Protein 8K6P (pdb70)

InterPro domains:
  IPR001876 Zinc finger, RanBP2-type [PS01358] (352-371)
  IPR001876 Zinc finger, RanBP2-type [PS50199] (348-377)
  IPR001876 Zinc finger, RanBP2-type [SM00547] (350-374)
  IPR011993 PH-like domain superfamily [G3DSA:2.30.29.30] (1-127)
  IPR029071 Ubiquitin-like domain superfamily [SSF54236] (239-313)
  IPR031912 Sharpin, PH domain [PF16764] (16-127)
  IPR036443 Zinc finger, RanBP2-type superfamily [SSF90209] (349-375)
  IPR051628 Linear Ubiquitination-Associated E3 Ligases [PTHR22770] (10-386)
  IPR057468 HOIL-1/Sharpin, LUBAC thetering domain [PF25393] (174-215)

Solvent-accessible surface area: 7867 Å² total; per-residue (Å²): 201,48,56,30,114,64,10,2,3,13,0,0,5,74,0,0,25,41,26,24,71,145,0,0,22,38,1,0,9,1,0,1,44,78,148,9,49,9,34,11,108,62,150,221,150,52,98,75,108,67,75,113,96,63,83,33,4,20,44,0,21,163,13,0,49,45,27,69,62,173,21,0,20,127,22,0,22,51,0,0,106,96,153,2,47,2,28,17,109,62,152,110,81,148,53,74,25,112,92,3,0,32,11,0,24,63,79,1,110,93,66,53,26,147,141,0,14,64,46,1,40,41,0,6,70,82,55,215,27,103,83,107,133,154,170,228

Structure (mmCIF, N/CA/C/O backbone):
data_8K6P
#
_entry.id   8K6P
#
_cell.length_a   99.380
_cell.length_b   39.240
_cell.length_c   31.350
_cell.angle_alpha   90.000
_cell.angle_beta   97.041
_cell.angle_gamma   90.000
#
_symmetry.space_group_name_H-M   'C 1 2 1'
#
loop_
_entity.id
_entity.type
_entity.pdbx_description
1 polymer Sharpin
2 water water
#
loop_
_atom_site.group_PDB
_atom_site.id
_atom_site.type_symbol
_atom_site.label_atom_id
_atom_site.label_alt_id
_atom_site.label_comp_id
_atom_site.label_asym_id
_atom_site.label_entity_id
_atom_site.label_seq_id
_atom_site.pdbx_PDB_ins_code
_atom_site.Cartn_x
_atom_site.Cartn_y
_atom_site.Cartn_z
_atom_site.occupancy
_atom_site.B_iso_or_equiv
_atom_site.auth_seq_id
_atom_site.auth_comp_id
_atom_site.auth_asym_id
_atom_site.auth_atom_id
_atom_site.pdbx_PDB_model_num
ATOM 1 N N . ASN A 1 6 ? 14.77300 2.98400 -4.20800 1.000 99.63563 168 ASN A N 1
ATOM 2 C CA . ASN A 1 6 ? 15.09800 1.99200 -5.22400 1.000 97.90911 168 ASN A CA 1
ATOM 3 C C . ASN A 1 6 ? 15.83400 0.79200 -4.61100 1.000 93.73229 168 ASN A C 1
ATOM 4 O O . ASN A 1 6 ? 17.01600 0.56900 -4.88400 1.000 99.02503 168 ASN A O 1
ATOM 9 N N . LEU A 1 7 ? 15.11900 0.03300 -3.77900 1.000 83.80215 169 LEU A N 1
ATOM 10 C CA . LEU A 1 7 ? 15.62400 -1.19100 -3.16900 1.000 73.85622 169 LEU A CA 1
ATOM 11 C C . LEU A 1 7 ? 15.01700 -2.40700 -3.85700 1.000 67.02909 169 LEU A C 1
ATOM 12 O O . LEU A 1 7 ? 13.81600 -2.43800 -4.13300 1.000 69.73468 169 LEU A O 1
ATOM 17 N N . THR A 1 8 ? 15.84600 -3.41600 -4.10400 1.000 57.38056 170 THR A N 1
ATOM 18 C CA . THR A 1 8 ? 15.39000 -4.62300 -4.77900 1.000 58.34384 170 THR A CA 1
ATOM 19 C C . THR A 1 8 ? 14.49500 -5.44800 -3.86400 1.000 60.32565 170 THR A C 1
ATOM 20 O O . THR A 1 8 ? 14.46100 -5.25500 -2.64700 1.000 62.90491 170 THR A O 1
ATOM 24 N N . GLU A 1 9 ? 13.76100 -6.39100 -4.46700 1.000 65.20255 171 GLU A N 1
ATOM 25 C CA . GLU A 1 9 ? 12.97400 -7.31900 -3.65700 1.000 59.82296 171 GLU A CA 1
ATOM 26 C C . GLU A 1 9 ? 13.87600 -8.19100 -2.79700 1.000 52.64579 171 GLU A C 1
ATOM 27 O O . GLU A 1 9 ? 13.59200 -8.42400 -1.61300 1.000 43.07622 171 GLU A O 1
ATOM 33 N N . ARG A 1 10 ? 14.96500 -8.69700 -3.37900 1.000 46.47399 172 ARG A N 1
ATOM 34 C CA . ARG A 1 10 ? 15.91300 -9.49300 -2.60000 1.000 52.37470 172 ARG A CA 1
ATOM 35 C C . ARG A 1 10 ? 16.41600 -8.72600 -1.38500 1.000 52.25363 172 ARG A C 1
ATOM 36 O O . ARG A 1 10 ? 16.45900 -9.26600 -0.27000 1.000 51.72462 172 ARG A O 1
ATOM 44 N N . GLU A 1 11 ? 16.80300 -7.46100 -1.58200 1.000 51.89570 173 GLU A N 1
ATOM 45 C CA . GLU A 1 11 ? 17.31500 -6.65300 -0.47100 1.000 44.04475 173 GLU A CA 1
ATOM 46 C C . GLU A 1 11 ? 16.29600 -6.56700 0.65700 1.000 42.91304 173 GLU A C 1
ATOM 47 O O . GLU A 1 11 ? 16.63200 -6.75000 1.83600 1.000 42.12610 173 GLU A O 1
ATOM 53 N N . GLU A 1 12 ? 15.03800 -6.27500 0.31300 1.000 36.80441 174 GLU A N 1
ATOM 54 C CA . GLU A 1 12 ? 13.99600 -6.13000 1.32900 1.000 34.62257 174 GLU A CA 1
ATOM 55 C C . GLU A 1 12 ? 13.69200 -7.45200 2.02000 1.000 38.98362 174 GLU A C 1
ATOM 56 O O . GLU A 1 12 ? 13.37100 -7.47200 3.21600 1.000 37.73874 174 GLU A O 1
ATOM 62 N N . LEU A 1 13 ? 13.75300 -8.56300 1.28100 1.000 36.30962 175 LEU A N 1
ATOM 63 C CA . LEU A 1 13 ? 13.54300 -9.87500 1.88900 1.000 39.46526 175 LEU A CA 1
ATOM 64 C C . LEU A 1 13 ? 14.65200 -10.19800 2.88100 1.000 41.75501 175 LEU A C 1
ATOM 65 O O . LEU A 1 13 ? 14.38700 -10.64800 4.00300 1.000 34.34886 175 LEU A O 1
ATOM 70 N N . ALA A 1 14 ? 15.90200 -9.97200 2.47700 1.000 40.17061 176 ALA A N 1
ATOM 71 C CA . ALA A 1 14 ? 17.04100 -10.21300 3.36000 1.000 43.42100 176 ALA A CA 1
ATOM 72 C C . ALA A 1 14 ? 16.95900 -9.35600 4.61200 1.000 41.69184 176 ALA A C 1
ATOM 73 O O . ALA A 1 14 ? 17.23300 -9.83100 5.72000 1.000 43.03411 176 ALA A O 1
ATOM 75 N N . GLY A 1 15 ? 16.60900 -8.08100 4.45500 1.000 41.71290 177 GLY A N 1
ATOM 76 C CA . GLY A 1 15 ? 16.42900 -7.23000 5.61700 1.000 41.25758 177 GLY A CA 1
ATOM 77 C C . GLY A 1 15 ? 15.27300 -7.67200 6.49700 1.000 42.01293 177 GLY A C 1
ATOM 78 O O . GLY A 1 15 ? 15.34700 -7.57500 7.72100 1.000 43.41573 177 GLY A O 1
ATOM 79 N N . SER A 1 16 ? 14.18400 -8.15300 5.88500 1.000 44.10529 178 SER A N 1
ATOM 80 C CA . SER A 1 16 ? 13.08900 -8.71800 6.67000 1.000 40.69172 178 SER A CA 1
ATOM 81 C C . SER A 1 16 ? 13.56100 -9.90300 7.49400 1.000 36.73335 178 SER A C 1
ATOM 82 O O . SER A 1 16 ? 13.17200 -10.05500 8.66100 1.000 35.53584 178 SER A O 1
ATOM 85 N N . LEU A 1 17 ? 14.40700 -10.75100 6.90300 1.000 32.94079 179 LEU A N 1
ATOM 86 C CA . LEU A 1 17 ? 14.88500 -11.94000 7.59800 1.000 35.70691 179 LEU A CA 1
ATOM 87 C C . LEU A 1 17 ? 15.79100 -11.56700 8.76900 1.000 35.57795 179 LEU A C 1
ATOM 88 O O . LEU A 1 17 ? 15.64100 -12.09300 9.88100 1.000 34.63573 179 LEU A O 1
ATOM 93 N N . ALA A 1 18 ? 16.71900 -10.63700 8.54500 1.000 33.51191 180 ALA A N 1
ATOM 94 C CA . ALA A 1 18 ? 17.54400 -10.14700 9.64600 1.000 37.20972 180 ALA A CA 1
ATOM 95 C C . ALA A 1 18 ? 16.69000 -9.54800 10.75800 1.000 31.78539 180 ALA A C 1
ATOM 96 O O . ALA A 1 18 ? 16.94300 -9.80000 11.94700 1.000 36.94127 180 ALA A O 1
ATOM 98 N N . ARG A 1 19 ? 15.69000 -8.73500 10.40200 1.000 34.83312 181 ARG A N 1
ATOM 99 C CA . ARG A 1 19 ? 14.86600 -8.10600 11.43500 1.000 38.48883 181 ARG A CA 1
ATOM 100 C C . ARG A 1 19 ? 13.99400 -9.13300 12.14600 1.000 40.13639 181 ARG A C 1
ATOM 101 O O . ARG A 1 19 ? 13.82400 -9.07200 13.37400 1.000 41.28127 181 ARG A O 1
ATOM 109 N N . ALA A 1 20 ? 13.44200 -10.08900 11.39400 1.000 39.11785 182 ALA A N 1
ATOM 110 C CA . ALA A 1 20 ? 12.64600 -11.14800 12.00600 1.000 40.82068 182 ALA A CA 1
ATOM 111 C C . ALA A 1 20 ? 13.45600 -11.92100 13.04200 1.000 42.99200 182 ALA A C 1
ATOM 112 O O . ALA A 1 20 ? 12.98000 -12.16700 14.16100 1.000 39.84688 182 ALA A O 1
ATOM 114 N N . ILE A 1 21 ? 14.68900 -12.29700 12.69000 1.000 36.23592 183 ILE A N 1
ATOM 115 C CA . ILE A 1 21 ? 15.53400 -13.07100 13.59000 1.000 36.40436 183 ILE A CA 1
ATOM 116 C C . ILE A 1 21 ? 15.84900 -12.26700 14.84100 1.000 37.85980 183 ILE A C 1
ATOM 117 O O . ILE A 1 21 ? 15.72400 -12.76800 15.96400 1.000 43.21308 183 ILE A O 1
ATOM 122 N N . ALA A 1 22 ? 16.22700 -10.99400 14.66700 1.000 35.78850 184 ALA A N 1
ATOM 123 C CA . ALA A 1 22 ? 16.55700 -10.15200 15.81100 1.000 38.95467 184 ALA A CA 1
ATOM 124 C C . ALA A 1 22 ? 15.34500 -9.89600 16.70200 1.000 47.19513 184 ALA A C 1
ATOM 125 O O . ALA A 1 22 ? 15.49100 -9.76500 17.92200 1.000 45.30280 184 ALA A O 1
ATOM 127 N N . GLY A 1 23 ? 14.14700 -9.81600 16.12300 1.000 40.85753 185 GLY A N 1
ATOM 128 C CA . GLY A 1 23 ? 12.95100 -9.58100 16.91000 1.000 43.81052 185 GLY A CA 1
ATOM 129 C C . GLY A 1 23 ? 12.28300 -10.81000 17.48000 1.000 41.36285 185 GLY A C 1
ATOM 130 O O . GLY A 1 23 ? 11.24800 -10.68500 18.14000 1.000 44.84485 185 GLY A O 1
ATOM 131 N N . GLY A 1 24 ? 12.84400 -12.00000 17.26500 1.000 35.75165 186 GLY A N 1
ATOM 132 C CA . GLY A 1 24 ? 12.25000 -13.20400 17.81600 1.000 38.71780 186 GLY A CA 1
ATOM 133 C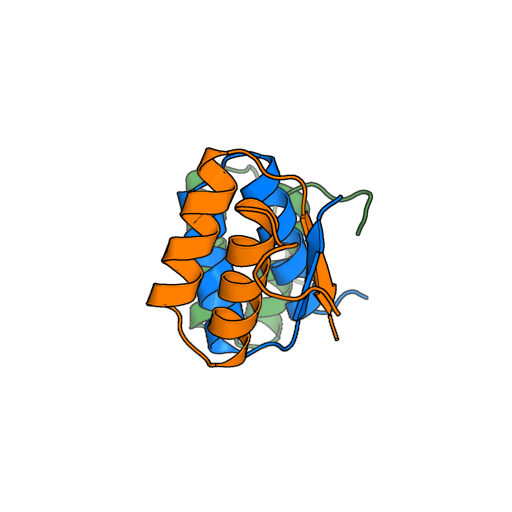 C . GLY A 1 24 ? 11.02800 -13.70700 17.08100 1.000 41.92608 186 GLY A C 1
ATOM 134 O O . GLY A 1 24 ? 10.23100 -14.44700 17.66200 1.000 42.63406 186 GLY A O 1
ATOM 135 N N . ASP A 1 25 ? 10.86600 -13.34600 15.80600 1.000 33.08555 187 ASP A N 1
ATOM 136 C CA . ASP A 1 25 ? 9.69000 -13.72500 15.02200 1.000 39.64686 187 ASP A CA 1
ATOM 137 C C . ASP A 1 25 ? 10.00600 -15.03100 14.30200 1.000 38.26511 187 ASP A C 1
ATOM 138 O O . ASP A 1 25 ? 10.43600 -15.05400 13.15100 1.000 33.74352 187 ASP A O 1
ATOM 143 N N . GLU A 1 26 ? 9.79300 -16.14400 15.00500 1.000 41.95766 188 GLU A N 1
ATOM 144 C CA . GLU A 1 26 ? 10.17400 -17.43900 14.44800 1.000 46.98721 188 GLU A CA 1
ATOM 145 C C . GLU A 1 26 ? 9.40000 -17.73800 13.16700 1.000 51.51144 188 GLU A C 1
ATOM 146 O O . GLU A 1 26 ? 9.99000 -18.12900 12.15200 1.000 52.09309 188 GLU A O 1
ATOM 152 N N . LYS A 1 27 ? 8.07700 -17.55200 13.19300 1.000 50.56922 189 LYS A N 1
ATOM 153 C CA . LYS A 1 27 ? 7.26100 -17.85600 12.01700 1.000 46.07131 189 LYS A CA 1
ATOM 154 C C . LYS A 1 27 ? 7.70000 -17.02500 10.82300 1.000 37.04392 189 LYS A C 1
ATOM 155 O O . LYS A 1 27 ? 8.00700 -17.56600 9.75700 1.000 43.11306 189 LYS A O 1
ATOM 161 N N . GLY A 1 28 ? 7.76500 -15.70300 10.99400 1.000 40.61013 190 GLY A N 1
ATOM 162 C CA . GLY A 1 28 ? 8.16200 -14.83800 9.89500 1.000 39.01784 190 GLY A CA 1
ATOM 163 C C . GLY A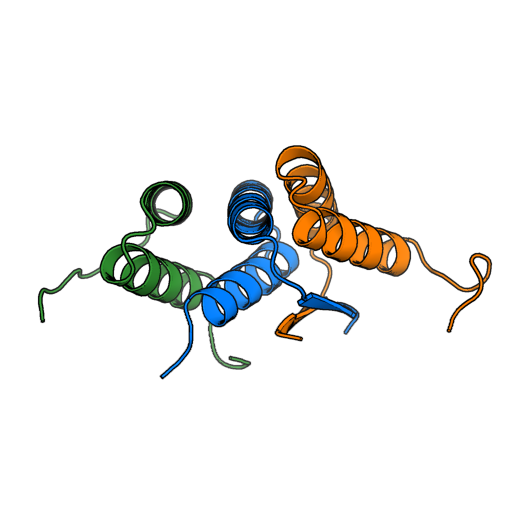 1 28 ? 9.58400 -15.09000 9.42100 1.000 42.61037 190 GLY A C 1
ATOM 164 O O . GLY A 1 28 ? 9.85400 -15.11300 8.21800 1.000 40.52065 190 GLY A O 1
ATOM 165 N N . ALA A 1 29 ? 10.51500 -15.26700 10.35900 1.000 32.62496 191 ALA A N 1
ATOM 166 C CA . ALA A 1 29 ? 11.87600 -15.60100 9.96300 1.000 30.54577 191 ALA A CA 1
ATOM 167 C C . ALA A 1 29 ? 11.90000 -16.87500 9.14100 1.000 40.94965 191 ALA A C 1
ATOM 168 O O . ALA A 1 29 ? 12.63700 -16.97500 8.15000 1.000 43.39204 191 ALA A O 1
ATOM 170 N N . ALA A 1 30 ? 11.08900 -17.86000 9.52800 1.000 36.96233 192 ALA A N 1
ATOM 171 C CA . ALA A 1 30 ? 11.10000 -19.12100 8.80000 1.000 39.63107 192 ALA A CA 1
ATOM 172 C C . ALA A 1 30 ? 10.51800 -18.94600 7.40700 1.000 45.98183 192 ALA A C 1
ATOM 173 O O . ALA A 1 30 ? 11.06000 -19.46800 6.42600 1.000 48.40580 192 ALA A O 1
ATOM 175 N N . GLN A 1 31 ? 9.43100 -18.18600 7.29700 1.000 48.77953 193 GLN A N 1
ATOM 176 C CA . GLN A 1 31 ? 8.79900 -18.01500 6.00000 1.000 46.92668 193 GLN A CA 1
ATOM 177 C C . GLN A 1 31 ? 9.62400 -17.11300 5.09400 1.000 44.42112 193 GLN A C 1
ATOM 178 O O . GLN A 1 31 ? 9.71700 -17.36600 3.88700 1.000 43.11570 193 GLN A O 1
ATOM 184 N N . VAL A 1 32 ? 10.24300 -16.06100 5.64700 1.000 35.17790 194 VAL A N 1
ATOM 185 C CA . VAL A 1 32 ? 11.06200 -15.20900 4.79100 1.000 39.11258 194 VAL A CA 1
ATOM 186 C C . VAL A 1 32 ? 12.29500 -15.96700 4.31300 1.000 40.61803 194 VAL A C 1
ATOM 187 O O . VAL A 1 32 ? 12.68900 -15.86300 3.14300 1.000 36.66755 194 VAL A O 1
ATOM 191 N N . ALA A 1 33 ? 12.89600 -16.77800 5.18600 1.000 37.84401 195 ALA A N 1
ATOM 192 C CA . ALA A 1 33 ? 14.03700 -17.57500 4.75000 1.000 39.85741 195 ALA A CA 1
ATOM 193 C C . ALA A 1 33 ? 13.65200 -18.48800 3.59200 1.000 42.82882 195 ALA A C 1
ATOM 194 O O . ALA A 1 33 ? 14.41300 -18.63100 2.62300 1.000 35.31213 195 ALA A O 1
ATOM 196 N N . ALA A 1 34 ? 12.46500 -19.09300 3.66000 1.000 46.66612 196 ALA A N 1
ATOM 197 C CA . ALA A 1 34 ? 12.02300 -19.96700 2.57800 1.000 47.78994 196 ALA A CA 1
ATOM 198 C C . ALA A 1 34 ? 11.93500 -19.21400 1.25700 1.000 43.60523 196 ALA A C 1
ATOM 199 O O . ALA A 1 34 ? 12.32300 -19.74100 0.20800 1.000 51.29036 196 ALA A O 1
ATOM 201 N N . VAL A 1 35 ? 11.43600 -17.97500 1.28800 1.000 45.01856 197 VAL A N 1
ATOM 202 C CA . VAL A 1 35 ? 11.27500 -17.21000 0.05100 1.000 48.55319 197 VAL A CA 1
ATOM 203 C C . VAL A 1 35 ? 12.63300 -16.87000 -0.54800 1.000 48.85059 197 VAL A C 1
ATOM 204 O O . VAL A 1 35 ? 12.82500 -16.92500 -1.76800 1.000 52.42471 197 VAL A O 1
ATOM 208 N N . LEU A 1 36 ? 13.59400 -16.50500 0.29600 1.000 42.21822 198 LEU A N 1
ATOM 209 C CA . LEU A 1 36 ? 14.94800 -16.28600 -0.19500 1.000 41.72869 198 LEU A CA 1
ATOM 210 C C . LEU A 1 36 ? 15.51900 -17.56100 -0.78500 1.000 42.75249 198 LEU A C 1
ATOM 211 O O . LEU A 1 36 ? 16.18800 -17.52900 -1.82700 1.000 45.76075 198 LEU A O 1
ATOM 216 N N . ALA A 1 37 ? 15.26100 -18.70000 -0.13700 1.000 39.05995 199 ALA A N 1
ATOM 217 C CA . ALA A 1 37 ? 15.74400 -19.96500 -0.67300 1.000 40.38905 199 ALA A CA 1
ATOM 218 C C . ALA A 1 37 ? 15.10400 -20.27100 -2.01900 1.000 42.86567 199 ALA A C 1
ATOM 219 O O . ALA A 1 37 ? 15.72400 -20.92200 -2.86700 1.000 48.19525 199 ALA A O 1
ATOM 221 N N . GLN A 1 38 ? 13.87300 -19.80400 -2.23700 1.000 42.30507 200 GLN A N 1
ATOM 222 C CA . GLN A 1 38 ? 13.23000 -20.03400 -3.52700 1.000 42.47088 200 GLN A CA 1
ATOM 223 C C . GLN A 1 38 ? 14.03100 -19.39200 -4.64700 1.000 42.93936 200 GLN A C 1
ATOM 224 O O . GLN A 1 38 ? 14.29300 -20.01700 -5.68200 1.000 49.11378 200 GLN A O 1
ATOM 230 N N . HIS A 1 39 ? 14.42300 -18.13600 -4.45500 1.000 54.08806 201 HIS A N 1
ATOM 231 C CA . HIS A 1 39 ? 15.24100 -17.40800 -5.40900 1.000 58.13855 201 HIS A CA 1
ATOM 232 C C . HIS A 1 39 ? 16.70300 -17.82800 -5.37200 1.000 58.17013 201 HIS A C 1
ATOM 233 O O . HIS A 1 39 ? 17.49100 -17.30200 -6.16700 1.000 61.60739 201 HIS A O 1
ATOM 240 N N . ARG A 1 40 ? 17.06200 -18.76000 -4.49000 1.000 56.27517 202 ARG A N 1
ATOM 241 C CA . ARG A 1 40 ? 18.44200 -19.19900 -4.28400 1.000 56.61995 202 ARG A CA 1
ATOM 242 C C . ARG A 1 40 ? 19.37700 -17.99400 -4.25900 1.000 61.59949 202 ARG A C 1
ATOM 243 O O . ARG A 1 40 ? 20.27900 -17.84900 -5.07900 1.000 61.38894 202 ARG A O 1
ATOM 251 N N . VAL A 1 41 ? 19.12000 -17.10300 -3.31600 1.000 55.03818 203 VAL A N 1
ATOM 252 C CA . VAL A 1 41 ? 19.88100 -15.86100 -3.22400 1.000 66.50534 203 VAL A CA 1
ATOM 253 C C . VAL A 1 41 ? 21.22700 -16.12700 -2.56000 1.000 64.09190 203 VAL A C 1
ATOM 254 O O . VAL A 1 41 ? 21.30800 -16.82600 -1.54200 1.000 59.41239 203 VAL A O 1
ATOM 258 N N . ALA A 1 42 ? 22.28800 -15.55000 -3.12000 1.000 68.63718 204 ALA A N 1
ATOM 259 C CA . ALA A 1 42 ? 23.60200 -15.58300 -2.48400 1.000 65.92633 204 ALA A CA 1
ATOM 260 C C . ALA A 1 42 ? 23.69900 -14.43300 -1.48800 1.000 61.20734 204 ALA A C 1
ATOM 261 O O . ALA A 1 42 ? 23.69300 -13.25900 -1.87700 1.000 62.02323 204 ALA A O 1
ATOM 263 N N . LEU A 1 43 ? 23.79300 -14.76400 -0.20500 1.000 55.40928 205 LEU A N 1
ATOM 264 C CA . LEU A 1 43 ? 23.75700 -13.76800 0.85200 1.000 54.25914 205 LEU A CA 1
ATOM 265 C C . LEU A 1 43 ? 24.99000 -13.92400 1.72600 1.000 55.24873 205 LEU A C 1
ATOM 266 O O . LEU A 1 43 ? 25.56100 -15.01300 1.84200 1.000 55.82248 205 LEU A O 1
ATOM 271 N N . SER A 1 44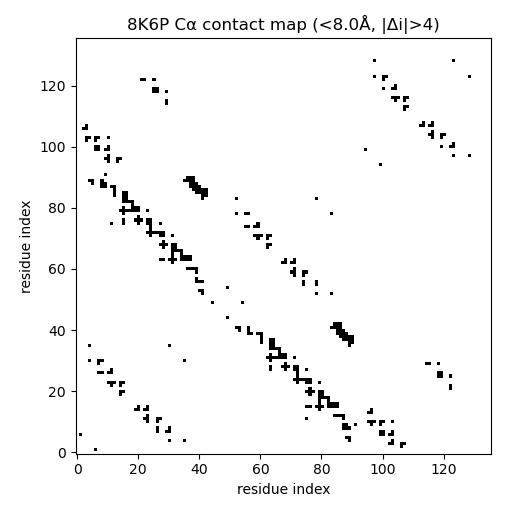 ? 25.41400 -12.81700 2.31700 1.000 55.79353 206 SER A N 1
ATOM 272 C CA . SER A 1 44 ? 26.38000 -12.83000 3.40800 1.000 62.70225 206 SER A CA 1
ATOM 273 C C . SER A 1 44 ? 25.60100 -12.67800 4.71000 1.000 58.63861 206 SER A C 1
ATOM 274 O O . SER A 1 44 ? 24.87100 -11.69500 4.87700 1.000 63.33917 206 SER A O 1
ATOM 277 N N . VAL A 1 45 ? 25.71300 -13.66200 5.60700 1.000 54.46969 207 VAL A N 1
ATOM 278 C CA . VAL A 1 45 ? 25.04900 -13.62600 6.91500 1.000 57.42794 207 VAL A CA 1
ATOM 279 C C . VAL A 1 45 ? 26.14800 -13.57400 7.96900 1.000 55.70931 207 VAL A C 1
ATOM 280 O O . VAL A 1 45 ? 26.79900 -14.58700 8.25600 1.000 60.71781 207 VAL A O 1
ATOM 284 N N . GLN A 1 46 ? 26.35400 -12.39600 8.55000 1.000 47.75046 208 GLN A N 1
ATOM 285 C CA . GLN A 1 46 ? 27.40400 -12.17400 9.53000 1.000 47.75046 208 GLN A CA 1
ATOM 286 C C . GLN A 1 46 ? 26.78200 -11.78300 10.86300 1.000 49.65069 208 GLN A C 1
ATOM 287 O O . GLN A 1 46 ? 25.65400 -11.28300 10.91600 1.000 46.01868 208 GLN A O 1
ATOM 293 N N . LEU A 1 47 ? 27.53400 -12.01600 11.94100 1.000 55.01449 209 LEU A N 1
ATOM 294 C CA . LEU A 1 47 ? 27.10300 -11.65700 13.28100 1.000 57.45163 209 LEU A CA 1
ATOM 295 C C . LEU A 1 47 ? 27.48200 -10.21700 13.58800 1.000 66.63431 209 LEU A C 1
ATOM 296 O O . LEU A 1 47 ? 28.48300 -9.69700 13.08400 1.000 75.03268 209 LEU A O 1
ATOM 301 N N . GLN A 1 48 ? 26.67900 -9.58100 14.43600 1.000 65.81842 210 GLN A N 1
ATOM 302 C CA . GLN A 1 48 ? 26.94400 -8.21000 14.85700 1.000 67.88709 210 GLN A CA 1
ATOM 303 C C . GLN A 1 48 ? 27.32100 -8.13000 16.33100 1.000 73.25352 210 GLN A C 1
ATOM 304 O O . GLN A 1 48 ? 26.76900 -8.84700 17.16400 1.000 76.36705 210 GLN A O 1
ATOM 310 N N . TYR B 1 1 ? 39.27800 -16.81300 7.50600 1.000 76.99081 163 TYR B N 1
ATOM 311 C CA . TYR B 1 1 ? 38.69200 -18.13200 7.71500 1.000 76.55392 163 TYR B CA 1
ATOM 312 C C . TYR B 1 1 ? 38.86200 -18.56700 9.16300 1.000 73.07192 163 TYR B C 1
ATOM 313 O O . TYR B 1 1 ? 39.90900 -18.34500 9.77100 1.000 76.15387 163 TYR B O 1
ATOM 322 N N . ARG B 1 2 ? 37.81900 -19.18200 9.71000 1.000 66.73169 164 ARG B N 1
ATOM 323 C CA . ARG B 1 2 ? 37.86000 -19.78900 11.03100 1.000 68.62139 164 ARG B CA 1
ATOM 324 C C . ARG B 1 2 ? 37.76400 -21.29700 10.86300 1.000 63.04703 164 ARG B C 1
ATOM 325 O O . ARG B 1 2 ? 36.77200 -21.80400 10.33000 1.000 58.07275 164 ARG B O 1
ATOM 333 N N . SER B 1 3 ? 38.79300 -22.00500 11.31000 1.000 53.91699 165 SER B N 1
ATOM 334 C CA . SER B 1 3 ? 38.71100 -23.45000 11.44100 1.000 52.27469 165 SER B CA 1
ATOM 335 C C . SER B 1 3 ? 37.53700 -23.81000 12.35300 1.000 48.24789 165 SER B C 1
ATOM 336 O O . SER B 1 3 ? 37.09100 -22.98900 13.16300 1.000 46.57401 165 SER B O 1
ATOM 339 N N . PRO B 1 4 ? 37.02900 -25.04300 12.24900 1.000 59.03076 166 PRO B N 1
ATOM 340 C CA . PRO B 1 4 ? 35.79500 -25.38400 12.98200 1.000 50.56922 166 PRO B CA 1
ATOM 341 C C . PRO B 1 4 ? 35.92900 -25.27400 14.48100 1.000 53.09321 166 PRO B C 1
ATOM 342 O O . PRO B 1 4 ? 34.91500 -25.07700 15.16600 1.000 45.43439 166 PRO B O 1
ATOM 346 N N . GLY B 1 5 ? 37.14500 -25.39000 15.01900 1.000 50.58764 167 GLY B N 1
ATOM 347 C CA . GLY B 1 5 ? 37.37100 -25.20200 16.43900 1.000 51.09034 167 GLY B CA 1
ATOM 348 C C . GLY B 1 5 ? 37.27600 -23.76800 16.90400 1.000 49.18748 167 GLY B C 1
ATOM 349 O O . GLY B 1 5 ? 37.20900 -23.53500 18.11500 1.000 41.54182 167 GLY B O 1
ATOM 350 N N . ASN B 1 6 ? 37.25800 -22.81000 15.98000 1.000 46.65296 168 ASN B N 1
ATOM 351 C CA . ASN B 1 6 ? 37.19500 -21.39700 16.32600 1.000 42.28665 168 ASN B CA 1
ATOM 352 C C . ASN B 1 6 ? 35.87100 -20.75600 15.91800 1.000 42.31560 168 ASN B C 1
ATOM 353 O O . ASN B 1 6 ? 35.80300 -19.52700 15.77700 1.000 46.82930 168 ASN B O 1
ATOM 358 N N . LEU B 1 7 ? 34.82000 -21.56000 15.74500 1.000 43.48679 169 LEU B N 1
ATOM 359 C CA . LEU B 1 7 ? 33.48900 -21.07600 15.40000 1.000 40.76805 169 LEU B CA 1
ATOM 360 C C . LEU B 1 7 ? 32.55100 -21.25200 16.58700 1.000 40.46011 169 LEU B C 1
ATOM 361 O O . LEU B 1 7 ? 32.61700 -22.26500 17.28600 1.000 44.44217 169 LEU B O 1
ATOM 366 N N . THR B 1 8 ? 31.68100 -20.26600 16.81600 1.000 39.65212 170 THR B N 1
ATOM 367 C CA . THR B 1 8 ? 30.66200 -20.35900 17.85200 1.000 42.78145 170 THR B CA 1
ATOM 368 C C . THR B 1 8 ? 29.40200 -21.02800 17.29900 1.000 43.87895 170 THR B C 1
ATOM 369 O O . THR B 1 8 ? 29.27400 -21.27600 16.10000 1.000 40.32852 170 THR B O 1
ATOM 373 N N . GLU B 1 9 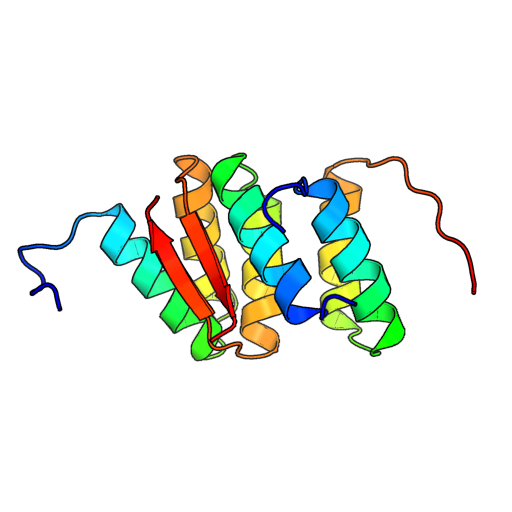? 28.46000 -21.31700 18.19900 1.000 46.45031 171 GLU B N 1
ATOM 374 C CA . GLU B 1 9 ? 27.14100 -21.80600 17.80100 1.000 46.40293 171 GLU B CA 1
ATOM 375 C C . GLU B 1 9 ? 26.47000 -20.88600 16.78200 1.000 45.62389 171 GLU B C 1
ATOM 376 O O . GLU B 1 9 ? 26.07000 -21.32300 15.69500 1.000 48.12682 171 GLU B O 1
ATOM 382 N N . ARG B 1 10 ? 26.30900 -19.60500 17.13400 1.000 42.73670 172 ARG B N 1
ATOM 383 C CA . ARG B 1 10 ? 25.63800 -18.67200 16.23400 1.000 46.48978 172 ARG B CA 1
ATOM 384 C C . ARG B 1 10 ? 26.36100 -18.57500 14.89900 1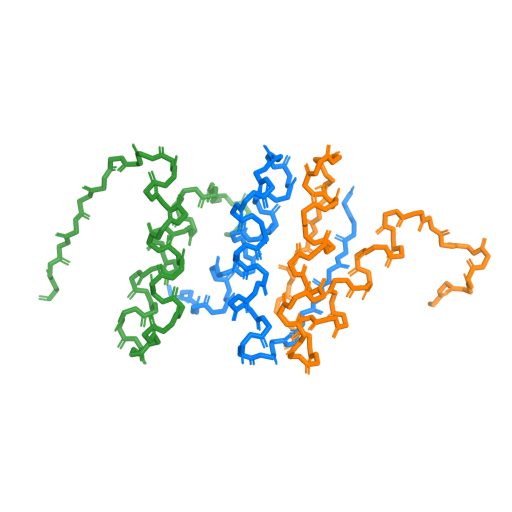.000 45.67916 172 ARG B C 1
ATOM 385 O O . ARG B 1 10 ? 25.72400 -18.51200 13.84100 1.000 43.43152 172 ARG B O 1
ATOM 393 N N . GLU B 1 11 ? 27.69700 -18.57100 14.92500 1.000 40.02585 173 GLU B N 1
ATOM 394 C CA . GLU B 1 11 ? 28.44300 -18.51000 13.67300 1.000 38.24406 173 GLU B CA 1
ATOM 395 C C . GLU B 1 11 ? 28.14600 -19.71400 12.79400 1.000 42.29718 173 GLU B C 1
ATOM 396 O O . GLU B 1 11 ? 27.96000 -19.57400 11.57800 1.000 51.70883 173 GLU B O 1
ATOM 402 N N . GLU B 1 12 ? 28.10400 -20.90700 13.38800 1.000 40.28904 174 GLU B N 1
ATOM 403 C CA . GLU B 1 12 ? 27.79100 -22.09900 12.61100 1.000 42.50510 174 GLU B CA 1
ATOM 404 C C . GLU B 1 12 ? 26.37000 -22.02700 12.05800 1.000 39.31261 174 GLU B C 1
ATOM 405 O O . GLU B 1 12 ? 26.14000 -22.32800 10.87900 1.000 43.75261 174 GLU B O 1
ATOM 411 N N . LEU B 1 13 ? 25.41800 -21.57500 12.88000 1.000 43.58154 175 LEU B N 1
ATOM 412 C CA . LEU B 1 13 ? 24.03100 -21.42800 12.42900 1.000 40.47064 175 LEU B CA 1
ATOM 413 C C . LEU B 1 13 ? 23.89800 -20.39100 11.31200 1.000 46.57137 175 LEU B C 1
ATOM 414 O O . LEU B 1 13 ? 23.14500 -20.59600 10.34900 1.000 42.46562 175 LEU B O 1
ATOM 419 N N . ALA B 1 14 ? 24.60200 -19.26100 11.43300 1.000 51.23509 176 ALA B N 1
ATOM 420 C CA . ALA B 1 14 ? 24.56200 -18.24700 10.38300 1.000 48.73742 176 ALA B CA 1
ATOM 421 C C . ALA B 1 14 ? 25.05400 -18.80800 9.05600 1.000 48.64004 176 ALA B C 1
ATOM 422 O O . ALA B 1 14 ? 24.47000 -18.53400 7.99800 1.000 48.31632 176 ALA B O 1
ATOM 424 N N . GLY B 1 15 ? 26.11600 -19.61200 9.09700 1.000 44.37901 177 GLY B N 1
ATOM 425 C CA . GLY B 1 15 ? 26.61300 -20.23300 7.88100 1.000 49.30591 177 GLY B CA 1
ATOM 426 C C . GLY B 1 15 ? 25.67700 -21.29800 7.34600 1.000 47.20829 177 GLY B C 1
ATOM 427 O O . GLY B 1 15 ? 25.52300 -21.45000 6.13000 1.000 44.57640 177 GLY B O 1
ATOM 428 N N . SER B 1 16 ? 25.05700 -22.07100 8.24000 1.000 47.28725 178 SER B N 1
ATOM 429 C CA . SER B 1 16 ? 24.04900 -23.01800 7.78000 1.000 53.23007 178 SER B CA 1
ATOM 430 C C . SER B 1 16 ? 22.91100 -22.29100 7.08100 1.000 55.33032 178 SER B C 1
ATOM 431 O O . SER B 1 16 ? 22.40800 -22.75700 6.05200 1.000 60.43093 178 SER B O 1
ATOM 434 N N . LEU B 1 17 ? 22.52200 -21.12400 7.60000 1.000 51.29562 179 LEU B N 1
ATOM 435 C CA . LEU B 1 17 ? 21.41900 -20.38200 6.99600 1.000 50.86399 179 LEU B CA 1
ATOM 436 C C . LEU B 1 17 ? 21.78800 -19.87300 5.60400 1.000 50.40604 179 LEU B C 1
ATOM 437 O O . LEU B 1 17 ? 20.99500 -19.99500 4.65800 1.000 43.33677 179 LEU B O 1
ATOM 442 N N . ALA B 1 18 ? 22.99200 -19.30800 5.45700 1.000 47.20040 180 ALA B N 1
ATOM 443 C CA . ALA B 1 18 ? 23.44300 -18.84100 4.14700 1.000 49.82703 180 ALA B CA 1
ATOM 444 C C . ALA B 1 18 ? 23.49500 -19.98500 3.13800 1.000 55.28031 180 ALA B C 1
ATOM 445 O O . ALA B 1 18 ? 23.00100 -19.85800 2.00900 1.000 60.70728 180 ALA B O 1
ATOM 447 N N . ARG B 1 19 ? 24.08900 -21.11700 3.53300 1.000 53.53537 181 ARG B N 1
ATOM 448 C CA . ARG B 1 19 ? 24.19000 -22.25900 2.62900 1.000 56.02514 181 ARG B CA 1
ATOM 449 C C . ARG B 1 19 ? 22.81600 -22.76500 2.21900 1.000 59.72558 181 ARG B C 1
ATOM 450 O O . ARG B 1 19 ? 22.58400 -23.08000 1.04300 1.000 60.35724 181 ARG B O 1
ATOM 458 N N . ALA B 1 20 ? 21.89100 -22.84600 3.17900 1.000 57.52532 182 ALA B N 1
ATOM 459 C CA . ALA B 1 20 ? 20.55300 -23.35500 2.89600 1.000 50.04811 182 ALA B CA 1
ATOM 460 C C . ALA B 1 20 ? 19.81000 -22.44400 1.93300 1.000 53.83540 182 ALA B C 1
ATOM 461 O O . ALA B 1 20 ? 19.10500 -22.92000 1.03500 1.000 60.22827 182 ALA B O 1
ATOM 463 N N . ILE B 1 21 ? 19.94000 -21.13200 2.11700 1.000 44.00528 183 ILE B N 1
ATOM 464 C CA . ILE B 1 21 ? 19.28800 -20.20000 1.20500 1.000 46.47136 183 ILE B CA 1
ATOM 465 C C . ILE B 1 21 ? 19.92500 -20.28000 -0.17600 1.000 51.77200 183 ILE B C 1
ATOM 466 O O . ILE B 1 21 ? 19.22500 -20.28900 -1.20000 1.000 55.04871 183 ILE B O 1
ATOM 471 N N . ALA B 1 22 ? 21.25500 -20.39000 -0.22900 1.000 50.00863 184 ALA B N 1
ATOM 472 C CA . ALA B 1 22 ? 21.96500 -20.37700 -1.50800 1.000 54.66708 184 ALA B CA 1
ATOM 473 C C . ALA B 1 22 ? 21.76400 -21.65900 -2.30500 1.000 57.30950 184 ALA B C 1
ATOM 474 O O . ALA B 1 22 ? 21.88000 -21.64000 -3.53900 1.000 65.19729 184 ALA B O 1
ATOM 476 N N . GLY B 1 23 ? 21.46700 -22.77000 -1.63500 1.000 55.62509 185 GLY B N 1
ATOM 477 C CA . GLY B 1 23 ? 21.23900 -24.02600 -2.31300 1.000 61.53633 185 GLY B CA 1
ATOM 478 C C . GLY B 1 23 ? 19.81400 -24.27400 -2.73900 1.000 68.16344 185 GLY B C 1
ATOM 479 O O . GLY B 1 23 ? 19.56200 -25.20500 -3.50500 1.000 77.32769 185 GLY B O 1
ATOM 480 N N . GLY B 1 24 ? 18.87100 -23.46000 -2.27000 1.000 75.55906 186 GLY B N 1
ATOM 481 C CA . GLY B 1 24 ? 17.46800 -23.70400 -2.53700 1.000 76.41443 186 GLY B CA 1
ATOM 482 C C . GLY B 1 24 ? 16.79200 -24.60900 -1.53500 1.000 78.81471 186 GLY B C 1
ATOM 483 O O . GLY B 1 24 ? 15.80400 -25.27100 -1.88000 1.000 81.70190 186 GLY B O 1
ATOM 484 N N . ASP B 1 25 ? 17.29500 -24.66100 -0.30000 1.000 75.22744 187 ASP B N 1
ATOM 485 C CA . ASP B 1 25 ? 16.76800 -25.54200 0.74200 1.000 75.96963 187 ASP B CA 1
ATOM 486 C C . ASP B 1 25 ? 15.78900 -24.73700 1.58400 1.000 69.76889 187 ASP B C 1
ATOM 487 O O . ASP B 1 25 ? 16.15800 -24.11800 2.58100 1.000 71.78755 187 ASP B O 1
ATOM 492 N N . GLU B 1 26 ? 14.51600 -24.75400 1.17700 1.000 66.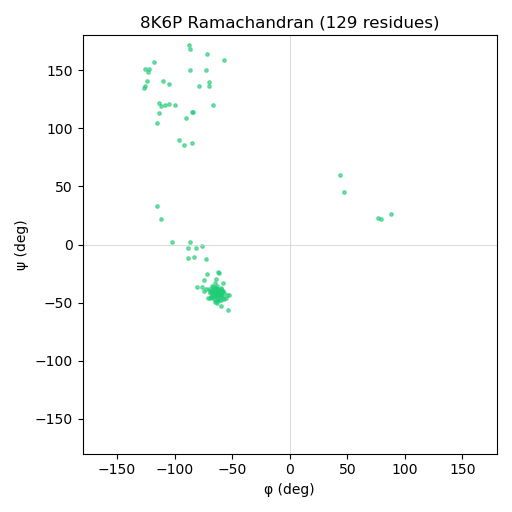44481 188 GLU B N 1
ATOM 493 C CA . GLU B 1 26 ? 13.49400 -23.97900 1.87500 1.000 56.83839 188 GLU B CA 1
ATOM 494 C C . GLU B 1 26 ? 13.23000 -24.54000 3.26600 1.000 58.53597 188 GLU B C 1
ATOM 495 O O . GLU B 1 26 ? 13.13000 -23.78700 4.24200 1.000 52.46682 188 GLU B O 1
ATOM 501 N N . LYS B 1 27 ? 13.09300 -25.86300 3.37600 1.000 63.93925 189 LYS B N 1
ATOM 502 C CA . LYS B 1 27 ? 12.85700 -26.45900 4.68400 1.000 62.63646 189 LYS B CA 1
ATOM 503 C C . LYS B 1 27 ? 14.08500 -26.32100 5.57300 1.000 69.40569 189 LYS B C 1
ATOM 504 O O . LYS B 1 27 ? 13.96400 -26.02900 6.76700 1.000 72.41395 189 LYS B O 1
ATOM 510 N N . GLY B 1 28 ? 15.27700 -26.49900 5.00500 1.000 70.88481 190 GLY B N 1
ATOM 511 C CA . GLY B 1 28 ? 16.48500 -26.28600 5.78500 1.000 67.61074 190 GLY B CA 1
ATOM 512 C C . GLY B 1 28 ? 16.64400 -24.84600 6.22400 1.000 58.32278 190 GLY B C 1
ATOM 513 O O . GLY B 1 28 ? 16.89600 -24.56500 7.40000 1.000 57.49637 190 GLY B O 1
ATOM 514 N N . ALA B 1 29 ? 16.49300 -23.90600 5.28700 1.000 48.63741 191 ALA B N 1
ATOM 515 C CA . ALA B 1 29 ? 16.64400 -22.49900 5.64100 1.000 47.62413 191 ALA B CA 1
ATOM 516 C C . ALA B 1 29 ? 15.62700 -22.08600 6.69500 1.000 49.12957 191 ALA B C 1
ATOM 517 O O . ALA B 1 29 ? 15.97000 -21.40000 7.66400 1.000 47.55307 191 ALA B O 1
ATOM 519 N N . ALA B 1 30 ? 14.37300 -22.51200 6.53000 1.000 47.37147 192 ALA B N 1
ATOM 520 C CA . ALA B 1 30 ? 13.33700 -22.16200 7.49900 1.000 45.86076 192 ALA B CA 1
ATOM 521 C C . ALA B 1 30 ? 13.69700 -22.65200 8.89700 1.000 48.46897 192 ALA B C 1
ATOM 522 O O . ALA B 1 30 ? 13.48700 -21.94000 9.88400 1.000 51.87201 192 ALA B O 1
ATOM 524 N N . GLN B 1 31 ? 14.25600 -23.86000 8.99900 1.000 53.76960 193 GLN B N 1
ATOM 525 C CA . GLN B 1 31 ? 14.60700 -24.42400 10.30100 1.000 54.70130 193 GLN B CA 1
ATOM 526 C C . GLN B 1 31 ? 15.68200 -23.60000 11.00200 1.000 55.63299 193 GLN B C 1
ATOM 527 O O . GLN B 1 31 ? 15.61000 -23.37600 12.21800 1.000 52.64579 193 GLN B O 1
ATOM 533 N N . VAL B 1 32 ? 16.69700 -23.15400 10.25900 1.000 53.86435 194 VAL B N 1
ATOM 534 C CA . VAL B 1 32 ? 17.79500 -22.41100 10.87600 1.000 49.44540 194 VAL B CA 1
ATOM 535 C C . VAL B 1 32 ? 17.35500 -21.00100 11.22700 1.000 46.00288 194 VAL B C 1
ATOM 536 O O . VAL B 1 32 ? 17.72800 -20.46400 12.27900 1.000 43.45784 194 VAL B O 1
ATOM 540 N N . ALA B 1 33 ? 16.56900 -20.37500 10.34700 1.000 44.11318 195 ALA B N 1
ATOM 541 C CA . ALA B 1 33 ? 16.04900 -19.04100 10.61700 1.000 37.54661 195 ALA B CA 1
ATOM 542 C C . ALA B 1 33 ? 15.26200 -19.02200 11.91800 1.000 37.89402 195 ALA B C 1
ATOM 543 O O . ALA B 1 33 ? 15.40200 -18.09500 12.72500 1.000 41.39970 195 ALA B O 1
ATOM 545 N N . ALA B 1 34 ? 14.44900 -20.05800 12.14800 1.000 38.88887 196 ALA B N 1
ATOM 546 C CA . ALA B 1 34 ? 13.63600 -20.11600 13.35900 1.000 44.17372 196 ALA B CA 1
ATOM 547 C C . ALA B 1 34 ? 14.50400 -20.28200 14.59700 1.000 48.73216 196 ALA B C 1
ATOM 548 O O . ALA B 1 34 ? 14.28000 -19.61400 15.61200 1.000 49.94020 196 ALA B O 1
ATOM 550 N N . VAL B 1 35 ? 15.49400 -21.17900 14.53300 1.000 51.27720 197 VAL B N 1
ATOM 551 C CA . VAL B 1 35 ? 16.39300 -21.37600 15.66500 1.000 50.01652 197 VAL B CA 1
ATOM 552 C C . VAL B 1 35 ? 17.11700 -20.08200 15.99400 1.000 42.92094 197 VAL B C 1
ATOM 553 O O . VAL B 1 35 ? 17.22200 -19.69300 17.16100 1.000 39.96005 197 VAL B O 1
ATOM 557 N N . LEU B 1 36 ? 17.59100 -19.37300 14.97000 1.000 37.54398 198 LEU B N 1
ATOM 558 C CA . LEU B 1 36 ? 18.24600 -18.09500 15.22100 1.000 38.29407 198 LEU B CA 1
ATOM 559 C C . LEU B 1 36 ? 17.27200 -17.09000 15.82100 1.000 44.49744 198 LEU B C 1
ATOM 560 O O . LEU B 1 36 ? 17.63200 -16.35000 16.74800 1.000 39.88110 198 LEU B O 1
ATOM 565 N N . ALA B 1 37 ? 16.01900 -17.08200 15.34300 1.000 36.46490 199 ALA B N 1
ATOM 566 C CA . ALA B 1 37 ? 15.02500 -16.16000 15.88300 1.000 37.97561 199 ALA B CA 1
ATOM 567 C C . ALA B 1 37 ? 14.73200 -16.44600 17.35100 1.000 43.56575 199 ALA B C 1
ATOM 568 O O . ALA B 1 37 ? 14.47800 -15.51600 18.12500 1.000 40.43380 199 ALA B O 1
ATOM 570 N N . GLN B 1 38 ? 14.71000 -17.72700 17.74500 1.000 40.94965 200 GLN B N 1
ATOM 571 C CA . GLN B 1 38 ? 14.39700 -18.05200 19.13200 1.000 38.63095 200 GLN B CA 1
ATOM 572 C C . GLN B 1 38 ? 15.41600 -17.47200 20.09200 1.000 45.18173 200 GLN B C 1
ATOM 573 O O . GLN B 1 38 ? 15.12100 -17.31100 21.28300 1.000 43.86315 200 GLN B O 1
ATOM 579 N N . HIS B 1 39 ? 16.62200 -17.20200 19.62200 1.000 37.44923 201 HIS B N 1
ATOM 580 C CA . HIS B 1 39 ? 17.63900 -16.61500 20.46700 1.000 40.07586 201 HIS B CA 1
ATOM 581 C C . HIS B 1 39 ? 17.79000 -15.13400 20.20400 1.000 40.37326 201 HIS B C 1
ATOM 582 O O . HIS B 1 39 ? 18.62700 -14.48800 20.83300 1.000 39.05995 201 HIS B O 1
ATOM 589 N N . ARG B 1 40 ? 16.97000 -14.58800 19.30800 1.000 33.55929 202 ARG B N 1
ATOM 590 C CA A ARG B 1 40 ? 16.98200 -13.16800 18.96500 0.530 36.60176 202 ARG B CA 1
ATOM 591 C CA B ARG B 1 40 ? 16.98700 -13.16200 18.99000 0.470 36.71756 202 ARG B CA 1
ATOM 592 C C . ARG B 1 40 ? 18.39600 -12.69900 18.61600 1.000 42.75249 202 ARG B C 1
ATOM 593 O O . ARG B 1 40 ? 18.88200 -11.66500 19.08100 1.000 44.15793 202 ARG B O 1
ATOM 608 N N . VAL B 1 41 ? 19.05300 -13.48300 17.75100 1.000 37.62820 203 VAL B N 1
ATOM 609 C CA . VAL B 1 41 ? 20.44200 -13.24200 17.37200 1.000 40.97860 203 VAL B CA 1
ATOM 610 C C . VAL B 1 41 ? 20.54400 -11.98800 16.51800 1.000 44.86591 203 VAL B C 1
ATOM 611 O O . VAL B 1 41 ? 19.69300 -11.73100 15.65300 1.000 44.07634 203 VAL B O 1
ATOM 615 N N . ALA B 1 42 ? 21.59100 -11.19700 16.75600 1.000 44.63693 204 ALA B N 1
ATOM 616 C CA . ALA B 1 42 ? 21.82300 -9.96900 15.99900 1.000 45.59494 204 ALA B CA 1
ATOM 617 C C . ALA B 1 42 ? 22.68500 -10.28100 14.77500 1.000 45.87919 204 ALA B C 1
ATOM 618 O O . ALA B 1 42 ? 23.89000 -10.52700 14.89700 1.000 45.91866 204 ALA B O 1
ATOM 620 N N . LEU B 1 43 ? 22.06500 -10.23300 13.59400 1.000 41.93661 205 LEU B N 1
ATOM 621 C CA . LEU B 1 43 ? 22.64100 -10.69900 12.34200 1.000 47.15829 205 LEU B CA 1
ATOM 622 C C . LEU B 1 43 ? 22.66600 -9.58800 11.30400 1.000 49.22695 205 LEU B C 1
ATOM 623 O O . LEU B 1 43 ? 21.76600 -8.74200 11.24400 1.000 43.32362 205 LEU B O 1
ATOM 628 N N . SER B 1 44 ? 23.67600 -9.63500 10.44600 1.000 44.64219 206 SER B N 1
ATOM 629 C CA . SER B 1 44 ? 23.71500 -8.82300 9.24000 1.000 51.76147 206 SER B CA 1
ATOM 630 C C . SER B 1 44 ? 23.49900 -9.75900 8.05800 1.000 48.13998 206 SER B C 1
ATOM 631 O O . SER B 1 44 ? 24.26500 -10.70700 7.87900 1.000 48.60056 206 SER B O 1
ATOM 634 N N . VAL B 1 45 ? 22.44600 -9.51900 7.27600 1.000 48.64794 207 VAL B N 1
ATOM 635 C CA . VAL B 1 45 ? 22.14800 -10.30600 6.08100 1.000 41.42076 207 VAL B CA 1
ATOM 636 C C . VAL B 1 45 ? 22.32700 -9.40000 4.86300 1.000 51.12455 207 VAL B C 1
ATOM 637 O O . VAL B 1 45 ? 21.54800 -8.45900 4.65700 1.000 55.41980 207 VAL B O 1
ATOM 641 N N . GLN B 1 46 ? 23.32700 -9.69400 4.03500 1.000 45.36860 208 GLN B N 1
ATOM 642 C CA . GLN B 1 46 ? 23.77700 -8.79100 2.98100 1.000 54.60655 208 GLN B CA 1
ATOM 643 C C . GLN B 1 46 ? 23.78200 -9.46600 1.61100 1.000 59.05708 208 GLN B C 1
ATOM 644 O O . GLN B 1 46 ? 24.24200 -10.60400 1.46100 1.000 60.87046 208 GLN B O 1
ATOM 650 N N . LEU B 1 47 ? 23.28500 -8.74000 0.60900 1.000 54.77762 209 LEU B N 1
ATOM 651 C CA . LEU B 1 47 ? 23.28600 -9.21300 -0.77100 1.000 65.36047 209 LEU B CA 1
ATOM 652 C C . LEU B 1 47 ? 24.71000 -9.31000 -1.29400 1.000 66.29742 209 LEU B C 1
ATOM 653 O O . LEU B 1 47 ? 25.43000 -8.30900 -1.34100 1.000 74.53262 209 LEU B O 1
ATOM 658 N N . GLN B 1 48 ? 25.11900 -10.50400 -1.69800 1.000 66.41849 210 GLN B N 1
ATOM 659 C CA 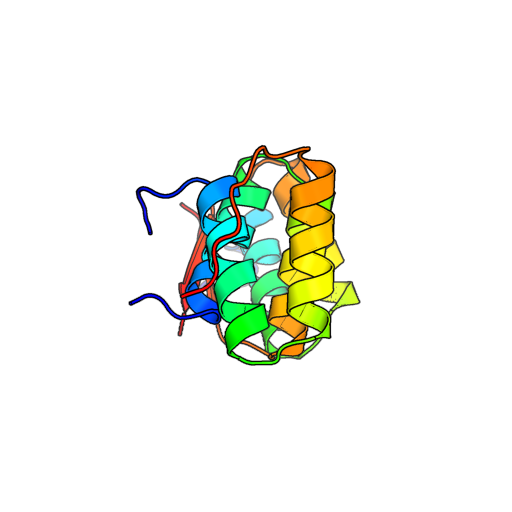. GLN B 1 48 ? 26.43600 -10.67500 -2.30700 1.000 72.00600 210 GLN B CA 1
ATOM 660 C C . GLN B 1 48 ? 26.30700 -11.17300 -3.74900 1.000 77.06977 210 GLN B C 1
ATOM 661 O O . GLN B 1 48 ? 25.83200 -10.45200 -4.62600 1.000 80.44649 210 GLN B O 1
ATOM 667 N N . PRO C 1 4 ? 18.37800 0.91000 4.99700 1.000 92.81902 166 PRO C N 1
ATOM 668 C CA . PRO C 1 4 ? 18.27800 -0.52100 5.30700 1.000 90.21608 166 PRO C CA 1
ATOM 669 C C . PRO C 1 4 ? 18.66100 -0.80300 6.75500 1.000 90.49243 166 PRO C C 1
ATOM 670 O O . PRO C 1 4 ? 18.20000 -1.78100 7.34900 1.000 90.95301 166 PRO C O 1
ATOM 674 N N . GLY C 1 5 ? 19.50400 0.06300 7.31700 1.000 89.98447 167 GLY C N 1
ATOM 675 C CA . GLY C 1 5 ? 19.74100 0.06800 8.74400 1.000 80.98866 167 GLY C CA 1
ATOM 676 C C . GLY C 1 5 ? 18.71500 0.84500 9.53800 1.000 75.17217 167 GLY C C 1
ATOM 677 O O . GLY C 1 5 ? 18.68400 0.74400 10.77000 1.000 71.22959 167 GLY C O 1
ATOM 678 N N . ASN C 1 6 ? 17.85800 1.61500 8.86100 1.000 71.05589 168 ASN C N 1
ATOM 679 C CA . ASN C 1 6 ? 16.82100 2.40600 9.51000 1.000 70.32159 168 ASN C CA 1
ATOM 680 C C . ASN C 1 6 ? 15.42400 1.92800 9.13800 1.000 64.42615 168 ASN C C 1
ATOM 681 O O . ASN C 1 6 ? 14.49200 2.73000 9.05000 1.000 66.91065 168 ASN C O 1
ATOM 686 N N . LEU C 1 7 ? 15.26500 0.62500 8.91900 1.000 58.48596 169 LEU C N 1
ATOM 687 C CA . LEU C 1 7 ? 13.98600 0.04700 8.54200 1.000 49.72701 169 LEU C CA 1
ATOM 688 C C . LEU C 1 7 ? 13.59800 -1.04900 9.52200 1.000 49.40856 169 LEU C C 1
ATOM 689 O O . LEU C 1 7 ? 14.44900 -1.83400 9.95000 1.000 54.96448 169 LEU C O 1
ATOM 694 N N . THR C 1 8 ? 12.30700 -1.10400 9.86000 1.000 46.85035 170 THR C N 1
ATOM 695 C CA . THR C 1 8 ? 11.74800 -2.10200 10.75700 1.000 44.51850 170 THR C CA 1
ATOM 696 C C . THR C 1 8 ? 11.35200 -3.36100 9.98300 1.000 41.95503 170 THR C C 1
ATOM 697 O O . THR C 1 8 ? 11.31200 -3.38300 8.75200 1.000 38.53883 170 THR C O 1
ATOM 701 N N . GLU C 1 9 ? 11.05200 -4.43200 10.71900 1.000 40.10744 171 GLU C N 1
ATOM 702 C CA . GLU C 1 9 ? 10.59200 -5.64300 10.04300 1.000 37.30710 171 GLU C CA 1
ATOM 703 C C . GLU C 1 9 ? 9.30600 -5.38300 9.25700 1.000 35.34371 171 GLU C C 1
ATOM 704 O O . GLU C 1 9 ? 9.16100 -5.83400 8.11100 1.000 33.74878 171 GLU C O 1
ATOM 710 N N . ARG C 1 10 ? 8.37500 -4.62400 9.83700 1.000 35.76218 172 ARG C N 1
ATOM 711 C CA . ARG C 1 10 ? 7.11600 -4.35200 9.14000 1.000 32.39073 172 ARG C CA 1
ATOM 712 C C . ARG C 1 10 ? 7.34700 -3.57000 7.85400 1.000 39.47842 172 ARG C C 1
ATOM 713 O O . ARG C 1 10 ? 6.72300 -3.85600 6.82200 1.000 38.92835 172 ARG C O 1
ATOM 721 N N . GLU C 1 11 ? 8.23300 -2.57400 7.88900 1.000 37.75979 173 GLU C N 1
ATOM 722 C CA . GLU C 1 11 ? 8.47300 -1.78600 6.68700 1.000 36.41489 173 GLU C CA 1
ATOM 723 C C . GLU C 1 11 ? 9.11200 -2.62600 5.59100 1.000 37.64925 173 GLU C C 1
ATOM 724 O O . GLU C 1 11 ? 8.76600 -2.48100 4.41300 1.000 39.83372 173 GLU C O 1
ATOM 730 N N . GLU C 1 12 ? 10.06500 -3.49800 5.95000 1.000 41.15757 174 GLU C N 1
ATOM 731 C CA . GLU C 1 12 ? 10.71300 -4.32000 4.92800 1.000 43.37099 174 GLU C CA 1
ATOM 732 C C . GLU C 1 12 ? 9.79500 -5.43400 4.44200 1.000 41.74974 174 GLU C C 1
ATOM 733 O O . GLU C 1 12 ? 9.87200 -5.83900 3.27300 1.000 34.67784 174 GLU C O 1
ATOM 739 N N . LEU C 1 13 ? 8.91500 -5.93500 5.30900 1.000 35.73323 175 LEU C N 1
ATOM 740 C CA . LEU C 1 13 ? 7.90000 -6.88300 4.84100 1.000 35.53058 175 LEU C CA 1
ATOM 741 C C . LEU C 1 13 ? 6.90900 -6.20900 3.89100 1.000 38.92835 175 LEU C C 1
ATOM 742 O O . LEU C 1 13 ? 6.51200 -6.79800 2.87200 1.000 38.87835 175 LEU C O 1
ATOM 747 N N . ALA C 1 14 ? 6.49200 -4.97600 4.20200 1.000 35.36477 176 ALA C N 1
ATOM 748 C CA . ALA C 1 14 ? 5.61500 -4.25300 3.28100 1.000 38.18879 176 ALA C CA 1
ATOM 749 C C . ALA C 1 14 ? 6.31700 -3.98000 1.96100 1.000 38.22827 176 ALA C C 1
ATOM 750 O O . ALA C 1 14 ? 5.72600 -4.14100 0.88800 1.000 34.42255 176 ALA C O 1
ATOM 752 N N . GLY C 1 15 ? 7.58100 -3.56100 2.02600 1.000 33.89617 177 GLY C N 1
ATOM 753 C CA . GLY C 1 15 ? 8.34700 -3.34000 0.80800 1.000 28.58237 177 GLY C CA 1
ATOM 754 C C . GLY C 1 15 ? 8.59300 -4.61400 0.02900 1.000 32.79341 177 GLY C C 1
ATOM 755 O O . GLY C 1 15 ? 8.52000 -4.62000 -1.20400 1.000 39.94163 177 GLY C O 1
ATOM 756 N N . SER C 1 16 ? 8.89000 -5.71400 0.72500 1.000 37.75189 178 SER C N 1
ATOM 757 C CA . SER C 1 16 ? 9.05900 -6.98400 0.02600 1.000 29.71146 178 SER C CA 1
ATOM 758 C C . SER C 1 16 ? 7.78800 -7.34100 -0.73800 1.000 40.74436 178 SER C C 1
ATOM 759 O O . SER C 1 16 ? 7.85400 -7.79200 -1.89000 1.000 40.53644 178 SER C O 1
ATOM 762 N N . LEU C 1 17 ? 6.62300 -7.08300 -0.12900 1.000 35.53321 179 LEU C N 1
ATOM 763 C CA . LEU C 1 17 ? 5.35000 -7.48000 -0.72800 1.000 41.09440 179 LEU C CA 1
ATOM 764 C C . LEU C 1 17 ? 5.03500 -6.66200 -1.97100 1.000 38.16773 179 LEU C C 1
ATOM 765 O O . LEU C 1 17 ? 4.61500 -7.22000 -2.99100 1.000 33.25925 179 LEU C O 1
ATOM 770 N N . ALA C 1 18 ? 5.20600 -5.33700 -1.90300 1.000 35.05420 180 ALA C N 1
ATOM 771 C CA . ALA C 1 18 ? 4.98100 -4.51300 -3.08500 1.000 33.80405 180 ALA C CA 1
ATOM 772 C C . ALA C 1 18 ? 5.90600 -4.91900 -4.22600 1.000 40.40221 180 ALA C C 1
ATOM 773 O O . ALA C 1 18 ? 5.49900 -4.91900 -5.39200 1.000 37.87296 180 ALA C O 1
ATOM 775 N N . ARG C 1 19 ? 7.15100 -5.27700 -3.90600 1.000 38.03877 181 ARG C N 1
ATOM 776 C CA . ARG C 1 19 ? 8.10400 -5.66600 -4.93300 1.000 39.53106 181 ARG C CA 1
ATOM 777 C C . ARG C 1 19 ? 7.83700 -7.07500 -5.45000 1.000 46.07395 181 ARG C C 1
ATOM 778 O O . ARG C 1 19 ? 7.98500 -7.33000 -6.65500 1.000 47.12144 181 ARG C O 1
ATOM 786 N N . ALA C 1 20 ? 7.42200 -7.99800 -4.57600 1.000 37.84927 182 ALA C N 1
ATOM 787 C CA . ALA C 1 20 ? 7.06900 -9.33200 -5.06300 1.000 41.23389 182 ALA C CA 1
ATOM 788 C C . ALA C 1 20 ? 5.90300 -9.24500 -6.04200 1.000 40.75752 182 ALA C C 1
ATOM 789 O O . ALA C 1 20 ? 5.94200 -9.79700 -7.15500 1.000 39.46789 182 ALA C O 1
ATOM 791 N N . ILE C 1 21 ? 4.88000 -8.48200 -5.67400 1.000 37.63083 183 ILE C N 1
ATOM 792 C CA . ILE C 1 21 ? 3.71100 -8.36100 -6.54200 1.000 37.88349 183 ILE C CA 1
ATOM 793 C C . ILE C 1 21 ? 4.07300 -7.69300 -7.86700 1.000 39.98374 183 ILE C C 1
ATOM 794 O O . ILE C 1 21 ? 3.66400 -8.15000 -8.94600 1.000 33.71457 183 ILE C O 1
ATOM 799 N N . ALA C 1 22 ? 4.86100 -6.61500 -7.82400 1.000 42.56826 184 ALA C N 1
ATOM 800 C CA . ALA C 1 22 ? 5.20900 -5.94000 -9.07300 1.000 42.96568 184 ALA C CA 1
ATOM 801 C C . ALA C 1 22 ? 6.01800 -6.85100 -9.98900 1.000 46.42662 184 ALA C C 1
ATOM 802 O O . ALA C 1 22 ? 5.84700 -6.82000 -11.21200 1.000 50.01126 184 ALA C O 1
ATOM 804 N N . GLY C 1 23 ? 6.91700 -7.65700 -9.41800 1.000 46.21344 185 GLY C N 1
ATOM 805 C CA . GLY C 1 23 ? 7.74800 -8.57300 -10.17000 1.000 44.52113 185 GLY C CA 1
ATOM 806 C C . GLY C 1 23 ? 7.09300 -9.87800 -10.55500 1.000 51.24299 185 GLY C C 1
ATOM 807 O O . GLY C 1 23 ? 7.71000 -10.67500 -11.26800 1.000 50.16128 185 GLY C O 1
ATOM 808 N N . GLY C 1 24 ? 5.85200 -10.11800 -10.12900 1.000 53.56958 186 GLY C N 1
ATOM 809 C CA . GLY C 1 24 ? 5.17200 -11.34700 -10.48100 1.000 51.48775 186 GLY C CA 1
ATOM 810 C C . GLY C 1 24 ? 5.57400 -12.55600 -9.67200 1.000 48.69005 186 GLY C C 1
ATOM 811 O O . GLY C 1 24 ? 5.37600 -13.69200 -10.11600 1.000 50.78504 186 GLY C O 1
ATOM 812 N N . ASP C 1 25 ? 6.12800 -12.35100 -8.48200 1.000 45.77391 187 ASP C N 1
ATOM 813 C CA . ASP C 1 25 ? 6.56700 -13.45200 -7.63500 1.000 50.44552 187 ASP C CA 1
ATOM 814 C C . ASP C 1 25 ? 5.36400 -13.94100 -6.84200 1.000 47.24251 187 ASP C C 1
ATOM 815 O O . ASP C 1 25 ? 5.14000 -13.52500 -5.70800 1.000 45.27648 187 ASP C O 1
ATOM 820 N N . GLU C 1 26 ? 4.60400 -14.87200 -7.42200 1.000 53.17743 188 GLU C N 1
ATOM 821 C CA . GLU C 1 26 ? 3.36800 -15.31800 -6.78100 1.000 54.71709 188 GLU C CA 1
ATOM 822 C C . GLU C 1 26 ? 3.64300 -15.98300 -5.43200 1.000 51.60619 188 GLU C C 1
ATOM 823 O O . GLU C 1 26 ? 3.02100 -15.64000 -4.41900 1.000 45.30017 188 GLU C O 1
ATOM 829 N N . LYS C 1 27 ? 4.57100 -16.93900 -5.39300 1.000 47.86890 189 LYS C N 1
ATOM 830 C CA . LYS C 1 27 ? 4.80600 -17.65300 -4.13800 1.000 52.39312 189 LYS C CA 1
ATOM 831 C C . LYS C 1 27 ? 5.40200 -16.74900 -3.06600 1.000 42.49457 189 LYS C C 1
ATOM 832 O O . LYS C 1 27 ? 5.06500 -16.89000 -1.88400 1.000 43.48679 189 LYS C O 1
ATOM 838 N N . GLY C 1 28 ? 6.28200 -15.82500 -3.45500 1.000 46.96616 190 GLY C N 1
ATOM 839 C CA . GLY C 1 28 ? 6.87900 -14.92700 -2.48000 1.000 48.10050 190 GLY C CA 1
ATOM 840 C C . GLY C 1 28 ? 5.88500 -13.90700 -1.96300 1.000 43.83420 190 GLY C C 1
ATOM 841 O O . GLY C 1 28 ? 5.80400 -13.65500 -0.75300 1.000 35.67270 190 GLY C O 1
ATOM 842 N N . ALA C 1 29 ? 5.12000 -13.29700 -2.87600 1.000 38.21511 191 ALA C N 1
ATOM 843 C CA . ALA C 1 29 ? 4.05400 -12.38700 -2.47000 1.000 42.12874 191 ALA C CA 1
ATOM 844 C C . ALA C 1 29 ? 3.12800 -13.06500 -1.46400 1.000 43.57101 191 ALA C C 1
ATOM 845 O O . ALA C 1 29 ? 2.76600 -12.48400 -0.42800 1.000 38.13878 191 ALA C O 1
ATOM 847 N N . ALA C 1 30 ? 2.77800 -14.32400 -1.73600 1.000 43.72893 192 ALA C N 1
ATOM 848 C CA . ALA C 1 30 ? 1.83200 -15.04900 -0.89900 1.000 31.67222 192 ALA C CA 1
ATOM 849 C C . ALA C 1 30 ? 2.39500 -15.29800 0.49400 1.000 31.59853 192 ALA C C 1
ATOM 850 O O . ALA C 1 30 ? 1.66200 -15.24100 1.48700 1.000 37.67031 192 ALA C O 1
ATOM 852 N N . GLN C 1 31 ? 3.68100 -15.60600 0.59400 1.000 36.88074 193 GLN C N 1
ATOM 853 C CA . GLN C 1 31 ? 4.18500 -15.94000 1.92300 1.000 45.93709 193 GLN C CA 1
ATOM 854 C C . GLN C 1 31 ? 4.46500 -14.69100 2.75100 1.000 44.21846 193 GLN C C 1
ATOM 855 O O . GLN C 1 31 ? 4.19900 -14.67800 3.95900 1.000 43.89737 193 GLN C O 1
ATOM 861 N N . VAL C 1 32 ? 4.95100 -13.62400 2.11000 1.000 34.55677 194 VAL C N 1
ATOM 862 C CA . VAL C 1 32 ? 5.14800 -12.35000 2.80200 1.000 35.99116 194 VAL C CA 1
ATOM 863 C C . VAL C 1 32 ? 3.82200 -11.78100 3.30000 1.000 41.18125 194 VAL C C 1
ATOM 864 O O . VAL C 1 32 ? 3.73700 -11.23400 4.40700 1.000 38.07562 194 VAL C O 1
ATOM 868 N N . ALA C 1 33 ? 2.77400 -11.86200 2.47900 1.000 36.46227 195 ALA C N 1
ATOM 869 C CA . ALA C 1 33 ? 1.47800 -11.34500 2.89900 1.000 39.99164 195 ALA C CA 1
ATOM 870 C C . ALA C 1 33 ? 0.97000 -12.08300 4.13100 1.000 33.82248 195 ALA C C 1
ATOM 871 O O . ALA C 1 33 ? 0.39500 -11.47000 5.03500 1.000 36.63334 195 ALA C O 1
ATOM 873 N N . ALA C 1 34 ? 1.19300 -13.40400 4.18600 1.000 32.75130 196 ALA C N 1
ATOM 874 C CA . ALA C 1 34 ? 0.80300 -14.20900 5.34000 1.000 35.48583 196 ALA C CA 1
ATOM 875 C C . ALA C 1 34 ? 1.53600 -13.77900 6.60700 1.000 35.48057 196 ALA C C 1
ATOM 876 O O . ALA C 1 34 ? 0.94800 -13.76400 7.70300 1.000 37.69663 196 ALA C O 1
ATOM 878 N N . VAL C 1 35 ? 2.82600 -13.45700 6.48600 1.000 40.99439 197 VAL C N 1
ATOM 879 C CA . VAL C 1 35 ? 3.58500 -12.98800 7.64300 1.000 45.58178 197 VAL C CA 1
ATOM 880 C C . VAL C 1 35 ? 3.02700 -11.66000 8.12900 1.000 38.99941 197 VAL C C 1
ATOM 881 O O . VAL C 1 35 ? 2.77200 -11.47400 9.32300 1.000 42.21296 197 VAL C O 1
ATOM 885 N N . LEU C 1 36 ? 2.83700 -10.71300 7.20400 1.000 41.31548 198 LEU C N 1
ATOM 886 C CA . LEU C 1 36 ? 2.23200 -9.43700 7.57300 1.000 38.74412 198 LEU C CA 1
ATOM 887 C C . LEU C 1 36 ? 0.89100 -9.64800 8.27200 1.000 31.52746 198 LEU C C 1
ATOM 888 O O . LEU C 1 36 ? 0.61300 -9.01800 9.29900 1.000 44.66588 198 LEU C O 1
ATOM 893 N N . ALA C 1 37 ? 0.06900 -10.56100 7.74600 1.000 37.89139 199 ALA C N 1
ATOM 894 C CA . ALA C 1 37 ? -1.21200 -10.87700 8.37400 1.000 40.51012 199 ALA C CA 1
ATOM 895 C C . ALA C 1 37 ? -1.00600 -11.46600 9.76400 1.000 44.15529 199 ALA C C 1
ATOM 896 O O . ALA C 1 37 ? -1.79500 -11.20400 10.68700 1.000 39.64423 199 ALA C O 1
ATOM 898 N N . GLN C 1 38 ? 0.05700 -12.25700 9.94000 1.000 36.90969 200 GLN C N 1
ATOM 899 C CA . GLN C 1 38 ? 0.38100 -12.74400 11.28000 1.000 42.74723 200 GLN C CA 1
ATOM 900 C C . GLN C 1 38 ? 0.59100 -11.58700 12.24800 1.000 38.03614 200 GLN C C 1
ATOM 901 O O . GLN C 1 38 ? 0.25500 -11.68800 13.43200 1.000 48.16893 200 GLN C O 1
ATOM 907 N N . HIS C 1 39 ? 1.12400 -10.47400 11.75800 1.000 44.05791 201 HIS C N 1
ATOM 908 C CA . HIS C 1 39 ? 1.40300 -9.30700 12.58500 1.000 47.07670 201 HIS C CA 1
ATOM 909 C C . HIS C 1 39 ? 0.22000 -8.35800 12.67400 1.000 48.25315 201 HIS C C 1
ATOM 910 O O . HIS C 1 39 ? 0.29500 -7.36200 13.39900 1.000 50.99559 201 HIS C O 1
ATOM 917 N N . ARG C 1 40 ? -0.86600 -8.65300 11.96100 1.000 39.23102 202 ARG C N 1
ATOM 918 C CA . ARG C 1 40 ? -2.05400 -7.79400 11.90900 1.000 38.14142 202 ARG C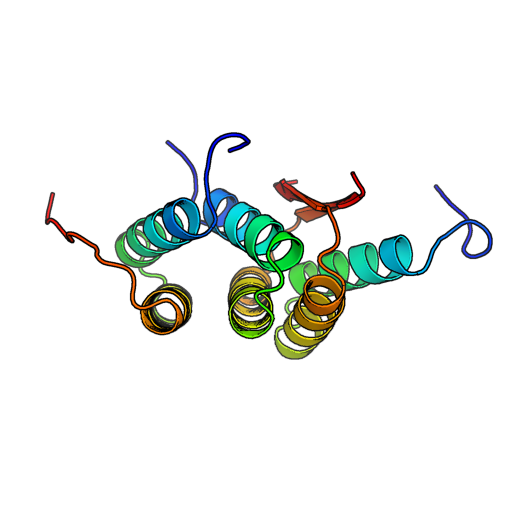 CA 1
ATOM 919 C C . ARG C 1 40 ? -1.67600 -6.32800 11.66700 1.000 39.49158 202 ARG C C 1
ATOM 920 O O . ARG C 1 40 ? -2.17700 -5.40900 12.31500 1.000 47.72677 202 ARG C O 1
ATOM 928 N N . VAL C 1 41 ? -0.77400 -6.11700 10.71100 1.000 45.57125 203 VAL C N 1
ATOM 929 C CA . VAL C 1 41 ? -0.28100 -4.78200 10.39500 1.000 45.60810 203 VAL C CA 1
ATOM 930 C C . VAL C 1 41 ? -1.37300 -3.95600 9.73400 1.000 47.08196 203 VAL C C 1
ATOM 931 O O . VAL C 1 41 ? -2.07400 -4.43000 8.83200 1.000 44.95013 203 VAL C O 1
ATOM 935 N N . ALA C 1 42 ? -1.50300 -2.69800 10.15000 1.000 47.77941 204 ALA C N 1
ATOM 936 C CA . ALA C 1 42 ? -2.38100 -1.77600 9.43300 1.000 44.68167 204 ALA C CA 1
ATOM 937 C C . ALA C 1 42 ? -1.61200 -1.18900 8.25700 1.000 44.83432 204 ALA C C 1
ATOM 938 O O . ALA C 1 42 ? -0.64900 -0.43700 8.44300 1.000 46.16869 204 ALA C O 1
ATOM 940 N N . LEU C 1 43 ? -2.05200 -1.51900 7.04500 1.000 43.95264 205 LEU C N 1
ATOM 941 C CA . LEU C 1 43 ? -1.40900 -1.14200 5.80400 1.000 44.36058 205 LEU C CA 1
ATOM 942 C C . LEU C 1 43 ? -2.40800 -0.36200 4.96800 1.000 46.34240 205 LEU C C 1
ATOM 943 O O . LEU C 1 43 ? -3.62100 -0.55600 5.08400 1.000 40.87332 205 LEU C O 1
ATOM 948 N N . SER C 1 44 ? -1.89400 0.53000 4.13400 1.000 44.62904 206 SER C N 1
ATOM 949 C CA . SER C 1 44 ? -2.65700 1.08900 3.02500 1.000 46.07395 206 SER C CA 1
ATOM 950 C C . SER C 1 44 ? -2.00100 0.60100 1.74400 1.000 43.70787 206 SER C C 1
ATOM 951 O O . SER C 1 44 ? -0.80100 0.81400 1.53700 1.000 46.41346 206 SER C O 1
ATOM 954 N N . VAL C 1 45 ? -2.77100 -0.08900 0.90900 1.000 43.63418 207 VAL C N 1
ATOM 955 C CA . VAL C 1 45 ? -2.29600 -0.58900 -0.37300 1.000 38.39408 207 VAL C CA 1
ATOM 956 C C . VAL C 1 45 ? -2.88600 0.30500 -1.45100 1.000 44.88959 207 VAL C C 1
ATOM 957 O O . VAL C 1 45 ? -4.11100 0.41000 -1.57000 1.000 42.97357 207 VAL C O 1
ATOM 961 N N . GLN C 1 46 ? -2.02400 0.94400 -2.23600 1.000 41.34706 208 GLN C N 1
ATOM 962 C CA . GLN C 1 46 ? -2.45800 1.94200 -3.20300 1.000 51.75357 208 GLN C CA 1
ATOM 963 C C . GLN C 1 46 ? -1.92200 1.59700 -4.58600 1.000 50.16654 208 GLN C C 1
ATOM 964 O O . GLN C 1 46 ? -0.74600 1.24900 -4.73400 1.000 53.09584 208 GLN C O 1
ATOM 970 N N . LEU C 1 47 ? -2.78800 1.69000 -5.59500 1.000 47.93733 209 LEU C N 1
ATOM 971 C CA . LEU C 1 47 ? -2.34200 1.49200 -6.96000 1.000 46.59506 209 LEU C CA 1
ATOM 972 C C . LEU C 1 47 ? -1.52300 2.68800 -7.42200 1.000 56.20411 209 LEU C C 1
ATOM 973 O O . LEU C 1 47 ? -1.74900 3.82600 -7.00400 1.000 62.89175 209 LEU C O 1
ATOM 978 N N . GLN C 1 48 ? -0.58300 2.42800 -8.31600 1.000 60.01246 210 GLN C N 1
ATOM 979 C CA . GLN C 1 48 ? 0.25000 3.49700 -8.82900 1.000 69.15040 210 GLN C CA 1
ATOM 980 C C . GLN C 1 48 ? -0.06200 3.77300 -10.28900 1.000 70.33212 210 GLN C C 1
ATOM 981 O O . GLN C 1 48 ? -1.12600 4.30700 -10.60300 1.000 74.01151 210 GLN C O 1
#

GO terms:
  GO:0005829 cytosol (C, IDA)
  GO:0042742 defense response to bacterium (P, IDA)
  GO:0043123 positive regulation of canonical NF-kappaB signal transduction (P, IDA)
  GO:0031593 polyubiquitin modification-dependent protein binding (F, IDA)
  GO:0010803 regulation of tumor necrosis factor-mediated signaling pathway (P, IDA)
  GO:0071797 LUBAC complex (C, IDA)
  GO:2000348 regulation of CD40 signaling pathway (P, IDA)
  GO:0097039 protein linear polyubiquitination (P, IDA)
  GO:0005515 protein binding (F, IPI)
  GO:0005829 cytosol (C, TAS)

Secondary structure (DSSP, 8-state):
---HHHHHHHHHHHHHHTT-HHHHHHHHHHHHHTT--EEEEE-/---GGG--HHHHHHHHHHHHHHHT-HHHHHHHHHHHHHTT--EEEEE-/--S--HHHHHHHHHHHHHHHT-HHHHHHHHHHHHHTT--------

Radius of gyration: 14.21 Å; Cα contacts (8 Å, |Δi|>4): 234; chains: 3; bounding box: 41×30×31 Å

B-factor: mean 52.95, std 15.77, range [26.86, 110.23]

Organism: Homo sapiens (NCBI:txid9606)

Sequence (136 aa):
NLTEREELAGSLARAIAGGDEKGAAQVAAVLAQHRVALSVQLQYRSPGNLTEREELAGSLARAIAGGDEKGAAQVAAVLAQHRRVALSVQLQPGNLTEREELAGSLARAIAGGDEKGAAQVAAVLAQHRVALSVQLQ

Nearest PDB structures (foldseek):
  8k6p-assembly1_B  TM=1.004E+00  e=2.018E-05  Homo sapiens
  5y3t-assembly1_C  TM=1.003E+00  e=5.469E-03  Mus musculus
  2ho1-assembly1_A  TM=8.299E-01  e=8.951E+00  Pseudomonas aeruginosa PAO1
  5v5u-assembly1_B  TM=7.900E-01  e=8.353E+00  Enterococcus faecalis V583
  8k6p-assembly1_B  TM=1.004E+00  e=2.039E-05  Homo sapiens

Foldseek 3Di:
DDDPLRVLVVQLVVCVVVVNVVSNVVSVVVCVVVPDDDDDDDD/DDDPVRADPVRVLVVQLVVCVVVVNPVSNVVSVVVCVVVPDDDDDDDD/DVPDDPLRVLVVQLVVCVVVVVVVSNVVSVVVNVVVVDDDDDDDD